Protein AF-A0A0S8JUA2-F1 (afdb_monomer_lite)

Structure (mmCIF, N/CA/C/O backbone):
data_AF-A0A0S8JUA2-F1
#
_entry.id   AF-A0A0S8JUA2-F1
#
loop_
_atom_site.group_PDB
_atom_site.id
_atom_site.type_symbol
_atom_site.label_atom_id
_atom_site.label_alt_id
_atom_site.label_comp_id
_atom_site.label_asym_id
_atom_site.label_entity_id
_atom_site.label_seq_id
_atom_site.pdbx_PDB_ins_code
_atom_site.Cartn_x
_atom_site.Cartn_y
_atom_site.Cartn_z
_atom_site.occupancy
_atom_site.B_iso_or_equiv
_atom_site.auth_seq_id
_atom_site.auth_comp_id
_atom_site.auth_asym_id
_atom_site.auth_atom_id
_atom_site.pdbx_PDB_model_num
ATOM 1 N N . ASP A 1 1 ? -10.280 1.732 -10.264 1.00 68.75 1 ASP A N 1
ATOM 2 C CA . ASP A 1 1 ? -11.406 1.033 -9.613 1.00 68.75 1 ASP A CA 1
ATOM 3 C C . ASP A 1 1 ? -10.830 0.115 -8.533 1.00 68.75 1 ASP A C 1
ATOM 5 O O . ASP A 1 1 ? -9.612 0.011 -8.434 1.00 68.75 1 ASP A O 1
ATOM 9 N N . PHE A 1 2 ? -11.665 -0.515 -7.709 1.00 81.56 2 PHE A N 1
ATOM 10 C CA . PHE A 1 2 ? -11.227 -1.505 -6.716 1.00 81.56 2 PHE A CA 1
ATOM 11 C C . PHE A 1 2 ? -11.314 -2.941 -7.265 1.00 81.56 2 PHE A C 1
ATOM 13 O O . PHE A 1 2 ? -11.479 -3.885 -6.499 1.00 81.56 2 PHE A O 1
ATOM 20 N N . SER A 1 3 ? -11.223 -3.133 -8.590 1.00 85.31 3 SER A N 1
ATOM 21 C CA . SER A 1 3 ? -11.427 -4.447 -9.229 1.00 85.31 3 SER A CA 1
ATOM 22 C C . SER A 1 3 ? -10.456 -5.517 -8.726 1.00 85.31 3 SER A C 1
ATOM 24 O O . SER A 1 3 ? -10.843 -6.672 -8.572 1.00 85.31 3 SER A O 1
ATOM 26 N N . MET A 1 4 ? -9.222 -5.133 -8.385 1.00 86.75 4 MET A N 1
ATOM 27 C CA . MET A 1 4 ? -8.213 -6.040 -7.824 1.00 86.75 4 MET A CA 1
ATOM 28 C C . MET A 1 4 ? -8.586 -6.602 -6.442 1.00 86.75 4 MET A C 1
ATOM 30 O O . MET A 1 4 ? -8.009 -7.613 -6.038 1.00 86.75 4 MET A O 1
ATOM 34 N N . ASN A 1 5 ? -9.542 -5.977 -5.745 1.00 88.12 5 ASN A N 1
ATOM 35 C CA . ASN A 1 5 ? -10.047 -6.434 -4.451 1.00 88.12 5 ASN A CA 1
ATOM 36 C C . ASN A 1 5 ? -11.183 -7.456 -4.587 1.00 88.12 5 ASN A C 1
ATOM 38 O O . ASN A 1 5 ? -11.549 -8.067 -3.592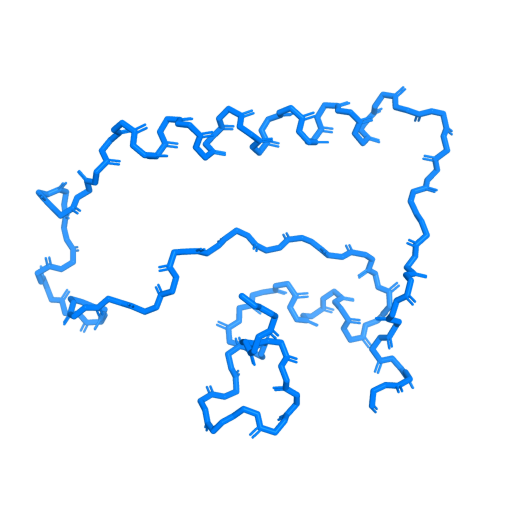 1.00 88.12 5 ASN A O 1
ATOM 42 N N . SER A 1 6 ? -11.757 -7.634 -5.783 1.00 88.62 6 SER A N 1
ATOM 43 C CA . SER A 1 6 ? -12.892 -8.540 -5.977 1.00 88.62 6 SER A CA 1
ATOM 44 C C . SER A 1 6 ? -12.509 -9.987 -5.610 1.00 88.62 6 SER A C 1
ATOM 46 O O . SER A 1 6 ? -11.501 -10.486 -6.130 1.00 88.62 6 SER A O 1
ATOM 48 N N . PRO A 1 7 ? -13.309 -10.678 -4.771 1.00 84.94 7 PRO A N 1
ATOM 49 C CA . PRO A 1 7 ? -13.107 -12.097 -4.459 1.00 84.94 7 PRO A CA 1
ATOM 50 C C . PRO A 1 7 ? -13.094 -12.981 -5.713 1.00 84.94 7 PRO A C 1
ATOM 52 O O . PRO A 1 7 ? -12.286 -13.904 -5.824 1.00 84.94 7 PRO A O 1
ATOM 55 N N . ASP A 1 8 ? -13.918 -12.618 -6.700 1.00 88.75 8 ASP A N 1
ATOM 56 C CA . ASP A 1 8 ? -14.081 -13.328 -7.973 1.00 88.75 8 ASP A CA 1
ATOM 57 C C . ASP A 1 8 ? -13.094 -12.872 -9.056 1.00 88.75 8 ASP A C 1
ATOM 59 O O . ASP A 1 8 ? -13.178 -13.291 -10.215 1.00 88.75 8 ASP A O 1
ATOM 63 N N . HIS A 1 9 ? -12.132 -12.008 -8.714 1.00 90.50 9 HIS A N 1
ATOM 64 C CA . HIS A 1 9 ? -11.133 -11.572 -9.675 1.00 90.50 9 HIS A CA 1
ATOM 65 C C . HIS A 1 9 ? -10.329 -12.789 -10.180 1.00 90.50 9 HIS A C 1
ATOM 67 O O . HIS A 1 9 ? -9.727 -13.497 -9.367 1.00 90.50 9 HIS A O 1
ATOM 73 N N . PRO A 1 10 ? -10.198 -13.022 -11.503 1.00 91.25 10 PRO A N 1
ATOM 74 C CA . PRO A 1 10 ? -9.628 -14.265 -12.044 1.00 91.25 10 PRO A CA 1
ATOM 75 C C . PRO A 1 10 ? -8.182 -14.513 -11.594 1.00 91.25 10 PRO A C 1
ATOM 77 O O . PRO A 1 10 ? -7.758 -15.649 -11.397 1.00 91.25 10 PRO A O 1
ATOM 80 N N . TYR A 1 11 ? -7.420 -13.438 -11.378 1.00 90.25 11 TYR A N 1
ATOM 81 C CA . TYR A 1 11 ? -6.041 -13.505 -10.880 1.00 90.25 11 TYR A CA 1
ATOM 82 C C . TYR A 1 11 ? -5.911 -13.457 -9.350 1.00 90.25 11 TYR A C 1
ATOM 84 O O . TYR A 1 11 ? -4.784 -13.493 -8.850 1.00 90.25 11 TYR A O 1
ATOM 92 N N . ARG A 1 12 ? -7.032 -13.354 -8.620 1.00 91.31 12 ARG A N 1
ATOM 93 C CA . ARG A 1 12 ? -7.117 -13.326 -7.150 1.00 91.31 12 ARG A CA 1
ATOM 94 C C . ARG A 1 12 ? -6.099 -12.385 -6.494 1.00 91.31 12 ARG A C 1
ATOM 96 O O . ARG A 1 12 ? -5.427 -12.769 -5.543 1.00 91.31 12 ARG A O 1
ATOM 103 N N . TYR A 1 13 ? -5.940 -11.168 -7.026 1.00 91.12 13 TYR A N 1
ATOM 104 C CA . TYR A 1 13 ? -4.852 -10.259 -6.635 1.00 91.12 13 TYR A CA 1
ATOM 105 C C . TYR A 1 13 ? -4.856 -9.897 -5.151 1.00 91.12 13 TYR A C 1
ATOM 107 O O . TYR A 1 13 ? -3.783 -9.848 -4.552 1.00 91.12 13 TYR A O 1
ATOM 115 N N . TYR A 1 14 ? -6.038 -9.721 -4.561 1.00 91.38 14 TYR A N 1
ATOM 116 C CA . TYR A 1 14 ? -6.195 -9.440 -3.135 1.00 91.38 14 TYR A CA 1
ATOM 117 C C . TYR A 1 14 ? -5.458 -10.447 -2.232 1.00 91.38 14 TYR A C 1
ATOM 119 O O . TYR A 1 14 ? -4.854 -10.086 -1.230 1.00 91.38 14 TYR A O 1
ATOM 127 N N . TYR A 1 15 ? -5.410 -11.717 -2.638 1.00 92.88 15 TYR A N 1
ATOM 128 C CA . TYR A 1 15 ? -4.837 -12.813 -1.854 1.00 92.88 15 TYR A CA 1
ATOM 129 C C . TYR A 1 15 ? -3.323 -13.003 -2.057 1.00 92.88 15 TYR A C 1
ATOM 131 O O . TYR A 1 15 ? -2.743 -13.937 -1.505 1.00 92.88 15 TYR A O 1
ATOM 139 N N . ARG A 1 16 ? -2.666 -12.183 -2.892 1.00 91.94 16 ARG A N 1
ATOM 140 C CA . ARG A 1 16 ? -1.294 -12.434 -3.389 1.00 91.94 16 ARG A CA 1
ATOM 141 C C . ARG A 1 16 ? -0.212 -11.576 -2.730 1.00 91.94 16 ARG A C 1
ATOM 143 O O . ARG A 1 16 ? 0.851 -11.385 -3.313 1.00 91.94 16 ARG A O 1
ATOM 150 N N . SER A 1 17 ? -0.470 -11.043 -1.539 1.00 93.69 17 SER A N 1
ATOM 151 C CA . SER A 1 17 ? 0.499 -10.250 -0.774 1.00 93.69 17 SER A CA 1
ATOM 152 C C . SER A 1 17 ? 0.227 -10.363 0.731 1.00 93.69 17 SER A C 1
ATOM 154 O O . SER A 1 17 ? -0.837 -10.820 1.148 1.00 93.69 17 SER A O 1
ATOM 156 N N . ASP A 1 18 ? 1.188 -9.949 1.555 1.00 95.56 18 ASP A N 1
ATOM 157 C CA . ASP A 1 18 ? 1.192 -10.180 3.004 1.00 95.56 18 ASP A CA 1
ATOM 158 C C . ASP A 1 18 ? 0.023 -9.521 3.742 1.00 95.56 18 ASP A C 1
ATOM 160 O O . ASP A 1 18 ? -0.440 -10.048 4.757 1.00 95.56 18 ASP A O 1
ATOM 164 N N . HIS A 1 19 ? -0.500 -8.407 3.215 1.00 94.94 19 HIS A N 1
ATOM 165 C CA . HIS A 1 19 ? -1.643 -7.698 3.798 1.00 94.94 19 HIS A CA 1
ATOM 166 C C . HIS A 1 19 ? -2.871 -8.604 3.976 1.00 94.94 19 HIS A C 1
ATOM 168 O O . HIS A 1 19 ? -3.617 -8.431 4.939 1.00 94.94 19 HIS A O 1
ATOM 174 N N . TYR A 1 20 ? -3.048 -9.618 3.121 1.00 95.19 20 TYR A N 1
ATOM 175 C CA . TYR A 1 20 ? -4.152 -10.572 3.226 1.00 95.19 20 TYR A CA 1
ATOM 176 C C . TYR A 1 20 ? -4.212 -11.261 4.598 1.00 95.19 20 TYR A C 1
ATOM 178 O O . TYR A 1 20 ? -5.291 -11.458 5.156 1.00 95.19 20 TYR A O 1
ATOM 186 N N . ASN A 1 21 ? -3.060 -11.593 5.190 1.00 96.38 21 ASN A N 1
ATOM 187 C CA . ASN A 1 21 ? -3.029 -12.270 6.488 1.00 96.38 21 ASN A CA 1
ATOM 188 C C . ASN A 1 21 ? -3.510 -11.383 7.647 1.00 96.38 21 ASN A C 1
ATOM 190 O O . ASN A 1 21 ? -3.923 -11.917 8.676 1.00 96.38 21 ASN A O 1
ATOM 194 N N . PHE A 1 22 ? -3.493 -10.063 7.471 1.00 96.50 22 PHE A N 1
ATOM 195 C CA . PHE A 1 22 ? -4.100 -9.103 8.391 1.00 96.50 22 PHE A CA 1
ATOM 196 C C . PHE A 1 22 ? -5.584 -8.922 8.072 1.00 96.50 22 PHE A C 1
ATOM 198 O O . PHE A 1 22 ? -6.418 -9.046 8.967 1.00 96.50 22 PHE A O 1
ATOM 205 N N . ALA A 1 23 ? -5.908 -8.727 6.791 1.00 94.94 23 ALA A N 1
ATOM 206 C CA . ALA A 1 23 ? -7.276 -8.531 6.324 1.00 94.94 23 ALA A CA 1
ATOM 207 C C . ALA A 1 23 ? -8.210 -9.671 6.746 1.00 94.94 23 ALA A C 1
ATOM 209 O O . ALA A 1 23 ? -9.276 -9.402 7.281 1.00 94.94 23 ALA A O 1
ATOM 210 N N . LYS A 1 24 ? -7.782 -10.937 6.614 1.00 94.88 24 LYS A N 1
ATOM 211 C CA . LYS A 1 24 ? -8.588 -12.114 6.998 1.00 94.88 24 LYS A CA 1
ATOM 212 C C . LYS A 1 24 ? -8.948 -12.196 8.489 1.00 94.88 24 LYS A C 1
ATOM 214 O O . LYS A 1 24 ? -9.724 -13.061 8.874 1.00 94.88 24 LYS A O 1
ATOM 219 N N . ASN A 1 25 ? -8.324 -11.364 9.321 1.00 96.31 25 ASN A N 1
ATOM 220 C CA . ASN A 1 25 ? -8.590 -11.235 10.753 1.00 96.31 25 ASN A CA 1
ATOM 221 C C . ASN A 1 25 ? -9.247 -9.881 11.083 1.00 96.31 25 ASN A C 1
ATOM 223 O O . ASN A 1 25 ? -9.128 -9.408 12.211 1.00 96.31 25 ASN A O 1
ATOM 227 N N . ASP A 1 26 ? -9.857 -9.223 10.093 1.00 95.88 26 ASP A N 1
ATOM 228 C CA . ASP A 1 26 ? -10.507 -7.913 10.208 1.00 95.88 26 ASP A CA 1
ATOM 229 C C . ASP A 1 26 ? -9.601 -6.824 10.800 1.00 95.88 26 ASP A C 1
ATOM 231 O O . ASP A 1 26 ? -10.035 -5.906 11.498 1.00 95.88 26 ASP A O 1
ATOM 235 N N . VAL A 1 27 ? -8.304 -6.906 10.500 1.00 95.31 27 VAL A N 1
ATOM 236 C CA . VAL A 1 27 ? -7.365 -5.816 10.764 1.00 95.31 27 VAL A CA 1
ATOM 237 C C . VAL A 1 27 ? -7.419 -4.845 9.578 1.00 95.31 27 VAL A C 1
ATOM 239 O O . VAL A 1 27 ? -7.299 -5.300 8.438 1.00 95.31 27 VAL A O 1
ATOM 242 N N . PRO A 1 28 ? -7.557 -3.519 9.796 1.00 94.56 28 PRO A N 1
ATOM 243 C CA . PRO A 1 28 ? -7.541 -2.548 8.706 1.00 94.56 28 PRO A CA 1
ATOM 244 C C . PRO A 1 28 ? -6.245 -2.635 7.893 1.00 94.56 28 PRO A C 1
ATOM 246 O O . PRO A 1 28 ? -5.149 -2.636 8.459 1.00 94.56 28 PRO A O 1
ATOM 249 N N . VAL A 1 29 ? -6.363 -2.648 6.565 1.00 93.75 29 VAL A N 1
ATOM 250 C CA . VAL A 1 29 ? -5.218 -2.730 5.651 1.00 93.75 29 VAL A CA 1
ATOM 251 C C . VAL A 1 29 ? -5.252 -1.631 4.598 1.00 93.75 29 VAL A C 1
ATOM 253 O O . VAL A 1 29 ? -6.306 -1.242 4.102 1.00 93.75 29 VAL A O 1
ATOM 256 N N . LEU A 1 30 ? -4.065 -1.175 4.210 1.00 92.50 30 LEU A N 1
ATOM 257 C CA . LEU A 1 30 ? -3.843 -0.380 3.010 1.00 92.50 30 LEU A CA 1
ATOM 258 C C . LEU A 1 30 ? -2.657 -0.983 2.263 1.00 92.50 30 LEU A C 1
ATOM 260 O O . LEU A 1 30 ? -1.568 -1.108 2.821 1.00 92.50 30 LEU A O 1
ATOM 264 N N . PHE A 1 31 ? -2.870 -1.353 1.003 1.00 91.88 31 PHE A N 1
ATOM 265 C CA . PHE A 1 31 ? -1.846 -1.955 0.159 1.00 91.88 31 PHE A CA 1
ATOM 266 C C . PHE A 1 31 ? -1.526 -1.042 -1.027 1.00 91.88 31 PHE A C 1
ATOM 268 O O . PHE A 1 31 ? -2.381 -0.778 -1.872 1.00 91.88 31 PHE A O 1
ATOM 275 N N . TYR A 1 32 ? -0.283 -0.563 -1.099 1.00 92.19 32 TYR A N 1
ATOM 276 C CA . TYR A 1 32 ? 0.202 0.222 -2.231 1.00 92.19 32 TYR A CA 1
ATOM 277 C C . TYR A 1 32 ? 0.708 -0.709 -3.332 1.00 92.19 32 TYR A C 1
ATOM 279 O O . TYR A 1 32 ? 1.661 -1.460 -3.134 1.00 92.19 32 TYR A O 1
ATOM 287 N N . SER A 1 33 ? 0.099 -0.632 -4.514 1.00 90.06 33 SER A N 1
ATOM 288 C CA . SER A 1 33 ? 0.520 -1.401 -5.683 1.00 90.06 33 SER A CA 1
ATOM 289 C C . SER A 1 33 ? 0.402 -0.573 -6.955 1.00 90.06 33 SER A C 1
ATOM 291 O O . SER A 1 33 ? -0.510 0.238 -7.111 1.00 90.06 33 SER A O 1
ATOM 293 N N . THR A 1 34 ? 1.320 -0.799 -7.892 1.00 89.44 34 THR A N 1
ATOM 294 C CA . THR A 1 34 ? 1.215 -0.300 -9.269 1.00 89.44 34 THR A CA 1
ATOM 295 C C .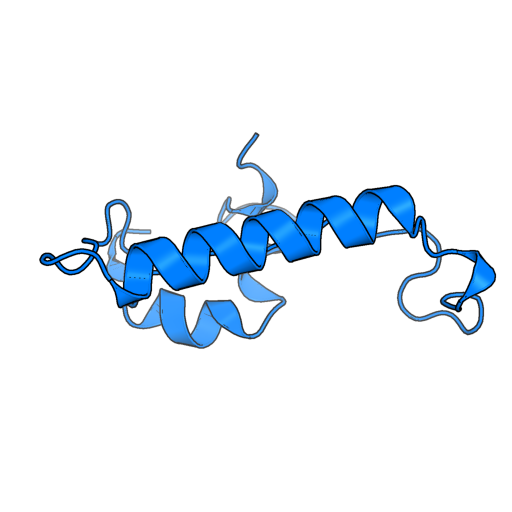 THR A 1 34 ? 0.653 -1.347 -10.232 1.00 89.44 34 THR A C 1
ATOM 297 O O . THR A 1 34 ? 0.663 -1.110 -11.437 1.00 89.44 34 THR A O 1
ATOM 300 N N . GLY A 1 35 ? 0.169 -2.481 -9.713 1.00 87.44 35 GLY A N 1
ATOM 301 C CA . 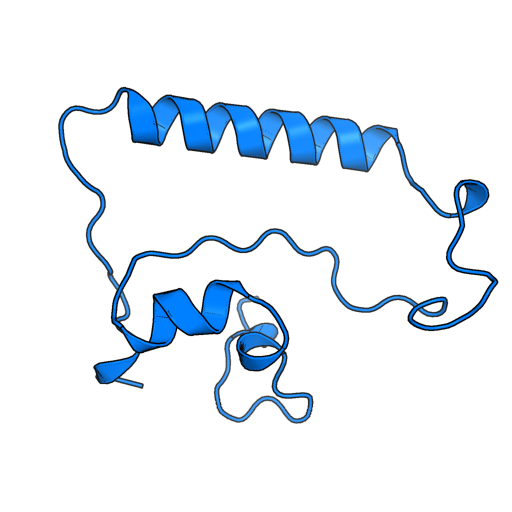GLY A 1 35 ? -0.273 -3.631 -10.497 1.00 87.44 35 GLY A CA 1
ATOM 302 C C . GLY A 1 35 ? 0.880 -4.532 -10.951 1.00 87.44 35 GLY A C 1
ATOM 303 O O . GLY A 1 35 ? 2.038 -4.331 -10.584 1.00 87.44 35 GLY A O 1
ATOM 304 N N . ILE A 1 36 ? 0.543 -5.543 -11.754 1.00 89.19 36 ILE A N 1
ATOM 305 C CA . ILE A 1 36 ? 1.521 -6.420 -12.410 1.00 89.19 36 ILE A CA 1
ATOM 306 C C . ILE A 1 36 ? 2.202 -5.660 -13.556 1.00 89.19 36 ILE A C 1
ATOM 308 O O . ILE A 1 36 ? 1.574 -4.847 -14.233 1.00 89.19 36 ILE A O 1
ATOM 312 N N . HIS A 1 37 ? 3.474 -5.961 -13.804 1.00 91.44 37 HIS A N 1
ATOM 313 C CA . HIS A 1 37 ? 4.249 -5.429 -14.925 1.00 91.44 37 HIS A CA 1
ATOM 314 C C . HIS A 1 37 ? 4.855 -6.561 -15.763 1.00 91.44 37 HIS A C 1
ATOM 316 O O . HIS A 1 37 ? 4.971 -7.702 -15.318 1.00 91.44 37 HIS A O 1
ATOM 322 N N . VAL A 1 38 ? 5.242 -6.241 -17.001 1.00 95.06 38 VAL A N 1
ATOM 323 C CA . VAL A 1 38 ? 5.726 -7.215 -17.999 1.00 95.06 38 VAL A CA 1
ATOM 324 C C . VAL A 1 38 ? 7.025 -7.918 -17.599 1.00 95.06 38 VAL A C 1
ATOM 326 O O . VAL A 1 38 ? 7.312 -9.003 -18.111 1.00 95.06 38 VAL A O 1
ATOM 329 N N . ASP A 1 39 ? 7.782 -7.314 -16.685 1.00 95.69 39 ASP A N 1
ATOM 330 C CA . ASP A 1 39 ? 9.049 -7.827 -16.166 1.00 95.69 39 ASP A CA 1
ATOM 331 C C . ASP A 1 39 ? 8.894 -8.668 -14.889 1.00 95.69 39 ASP A C 1
ATOM 333 O O . ASP A 1 39 ? 9.863 -9.268 -14.443 1.00 95.69 39 ASP A O 1
ATOM 337 N N . TYR A 1 40 ? 7.691 -8.772 -14.313 1.00 93.50 40 TYR A N 1
ATOM 338 C CA . TYR A 1 40 ? 7.473 -9.507 -13.064 1.00 93.50 40 TYR A CA 1
ATOM 339 C C . TYR A 1 40 ? 7.967 -10.962 -13.159 1.00 93.50 40 TYR A C 1
ATOM 341 O O . TYR A 1 40 ? 7.653 -11.667 -14.123 1.00 93.50 40 TYR A O 1
ATOM 349 N N . HIS A 1 41 ? 8.729 -11.410 -12.153 1.00 94.50 41 HIS A N 1
ATOM 350 C CA . HIS A 1 41 ? 9.407 -12.720 -12.113 1.00 94.50 41 HIS A CA 1
ATOM 351 C C . HIS A 1 41 ? 10.410 -12.967 -13.259 1.00 94.50 41 HIS A C 1
ATOM 353 O O . HIS A 1 41 ? 10.689 -14.118 -13.604 1.00 94.50 41 HIS A O 1
ATOM 359 N N . LYS A 1 42 ? 10.975 -11.912 -13.856 1.00 97.38 42 LYS A N 1
ATOM 360 C CA . LYS A 1 42 ? 12.018 -12.026 -14.884 1.00 97.38 42 LYS A CA 1
ATOM 361 C C . LYS A 1 42 ? 13.305 -11.330 -14.436 1.00 97.38 42 LYS A C 1
ATOM 363 O O . LYS A 1 42 ? 13.238 -10.355 -13.697 1.00 97.38 42 LYS A O 1
ATOM 368 N N . PRO A 1 43 ? 14.480 -11.743 -14.949 1.00 97.38 43 PRO A N 1
ATOM 369 C CA . PRO A 1 43 ? 15.747 -11.046 -14.689 1.00 97.38 43 PRO A CA 1
ATOM 370 C C . PRO A 1 43 ? 15.776 -9.578 -15.153 1.00 97.38 43 PRO A C 1
ATOM 372 O O . PRO A 1 43 ? 16.667 -8.824 -14.773 1.00 97.38 43 PRO A O 1
ATOM 375 N N . THR A 1 44 ? 14.831 -9.174 -16.007 1.00 97.06 44 THR A N 1
ATOM 376 C CA . THR A 1 44 ? 14.679 -7.797 -16.492 1.00 97.06 44 THR A CA 1
ATOM 377 C C . THR A 1 44 ? 13.949 -6.878 -15.510 1.00 97.06 44 THR A C 1
ATOM 379 O O . THR A 1 44 ? 13.877 -5.676 -15.771 1.00 97.06 44 THR A O 1
ATOM 382 N N . ASP A 1 45 ? 13.443 -7.407 -14.391 1.00 96.69 45 ASP A N 1
ATOM 383 C CA . ASP A 1 45 ? 12.919 -6.627 -13.268 1.00 96.69 45 ASP A CA 1
ATOM 384 C C . ASP A 1 45 ? 14.077 -6.004 -12.482 1.00 96.69 45 ASP A C 1
ATOM 386 O O . ASP A 1 45 ? 14.622 -6.587 -11.544 1.00 96.69 45 ASP A O 1
ATOM 390 N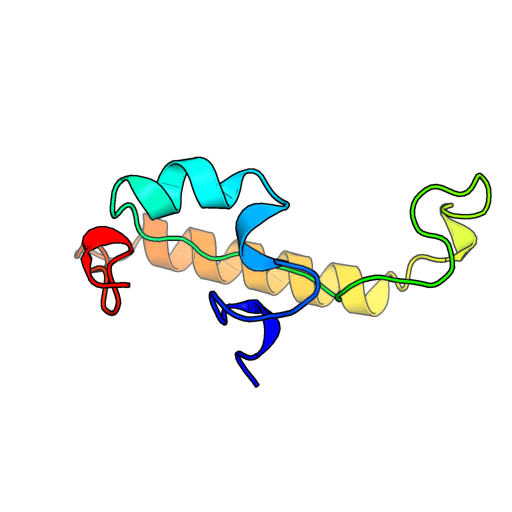 N . ASN A 1 46 ? 14.547 -4.854 -12.960 1.00 96.06 46 ASN A N 1
ATOM 391 C CA . ASN A 1 46 ? 15.775 -4.234 -12.486 1.00 96.06 46 ASN A CA 1
ATOM 392 C C . ASN A 1 46 ? 15.640 -2.711 -12.339 1.00 96.06 46 ASN A C 1
ATOM 394 O O . ASN A 1 46 ? 14.622 -2.107 -12.681 1.00 96.06 46 ASN A O 1
ATOM 398 N N . LEU A 1 47 ? 16.706 -2.088 -11.829 1.00 96.75 47 LEU A N 1
ATOM 399 C CA . LEU A 1 47 ? 16.777 -0.661 -11.506 1.00 96.75 47 LEU A CA 1
ATOM 400 C C . LEU A 1 47 ? 16.348 0.253 -12.663 1.00 96.75 47 LEU A C 1
ATOM 402 O O . LEU A 1 47 ? 15.694 1.269 -12.433 1.00 96.75 47 LEU A O 1
ATOM 406 N N . GLU A 1 48 ? 16.682 -0.109 -13.902 1.00 97.12 48 GLU A N 1
ATOM 407 C CA . GLU A 1 48 ? 16.393 0.705 -15.088 1.00 97.12 48 GLU A CA 1
ATOM 408 C C . GLU A 1 48 ? 14.890 0.797 -15.383 1.00 97.12 48 GLU A C 1
ATOM 410 O O . GLU A 1 48 ? 14.445 1.695 -16.099 1.00 97.12 48 GLU A O 1
ATOM 415 N N . ARG A 1 49 ? 14.084 -0.112 -14.820 1.00 95.62 49 ARG A N 1
ATOM 416 C CA . ARG A 1 49 ? 12.620 -0.113 -14.953 1.00 95.62 49 ARG A CA 1
ATOM 417 C C . ARG A 1 49 ? 11.922 0.790 -13.936 1.00 95.62 49 ARG A C 1
ATOM 419 O O . ARG A 1 49 ? 10.720 1.031 -14.065 1.00 95.62 49 ARG A O 1
ATOM 426 N N . ILE A 1 50 ? 12.641 1.313 -12.942 1.00 95.62 50 ILE A N 1
ATOM 427 C CA . ILE A 1 50 ? 12.045 2.118 -11.873 1.00 95.62 50 ILE A CA 1
ATOM 428 C C . ILE A 1 50 ? 11.769 3.545 -12.355 1.00 95.62 50 ILE A C 1
ATOM 430 O O . ILE A 1 50 ? 12.664 4.299 -12.731 1.00 95.62 50 ILE A O 1
ATOM 434 N N . ASN A 1 51 ? 10.510 3.973 -12.243 1.00 96.50 51 ASN A N 1
ATOM 435 C CA . ASN A 1 51 ? 10.155 5.387 -12.331 1.00 96.50 51 ASN A CA 1
ATOM 436 C C . ASN A 1 51 ? 10.358 6.059 -10.964 1.00 96.50 51 ASN A C 1
ATOM 438 O O . ASN A 1 51 ? 9.446 6.082 -10.132 1.00 96.50 51 ASN A O 1
ATOM 442 N N . PHE A 1 52 ? 11.545 6.627 -10.745 1.00 97.50 52 PHE A N 1
ATOM 443 C CA . PHE A 1 52 ? 11.915 7.241 -9.464 1.00 97.50 52 PHE A CA 1
ATOM 444 C C . PHE A 1 52 ? 11.013 8.403 -9.052 1.00 97.50 52 PHE A C 1
ATOM 446 O O . PHE A 1 52 ? 10.640 8.495 -7.888 1.00 97.50 52 PHE A O 1
ATOM 453 N N . LYS A 1 53 ? 10.570 9.234 -10.001 1.00 98.19 53 LYS A N 1
ATOM 454 C CA . LYS A 1 53 ? 9.655 10.348 -9.707 1.00 98.19 53 LYS A CA 1
ATOM 455 C C . LYS A 1 53 ? 8.302 9.856 -9.183 1.00 98.19 53 LYS A C 1
ATOM 457 O O . LYS A 1 53 ? 7.695 10.473 -8.312 1.00 98.19 53 LYS A O 1
ATOM 462 N N . LYS A 1 54 ? 7.801 8.735 -9.713 1.00 97.06 54 LYS A N 1
ATOM 463 C CA . LYS A 1 54 ? 6.577 8.098 -9.203 1.00 97.06 54 LYS A CA 1
ATOM 464 C C . LYS A 1 54 ? 6.820 7.455 -7.834 1.00 97.06 54 LYS A C 1
ATOM 466 O O . LYS A 1 54 ? 5.961 7.575 -6.964 1.00 97.06 54 LYS A O 1
ATOM 471 N N . LEU A 1 55 ? 7.963 6.790 -7.652 1.00 97.06 55 LEU A N 1
ATOM 472 C CA . LEU A 1 55 ? 8.343 6.153 -6.388 1.00 97.06 55 LEU A CA 1
ATOM 473 C C . LEU A 1 55 ? 8.448 7.167 -5.242 1.00 97.06 55 LEU A C 1
ATOM 475 O O . LEU A 1 55 ? 7.909 6.914 -4.168 1.00 97.06 55 LEU A O 1
ATOM 479 N N . GLU A 1 56 ? 9.077 8.317 -5.483 1.00 98.38 56 GLU A N 1
ATOM 480 C CA . GLU A 1 56 ? 9.173 9.426 -4.527 1.00 98.38 56 GLU A CA 1
ATOM 481 C C . GLU A 1 56 ? 7.780 9.848 -4.050 1.00 98.38 56 GLU A C 1
ATOM 483 O O . GLU A 1 56 ? 7.480 9.779 -2.862 1.00 98.38 56 GLU A O 1
ATOM 488 N N . LYS A 1 57 ? 6.870 10.131 -4.988 1.00 98.19 57 LYS A N 1
ATOM 489 C CA . LYS A 1 57 ? 5.495 10.534 -4.665 1.00 98.19 57 LYS A CA 1
ATOM 490 C C . LYS A 1 57 ? 4.715 9.471 -3.879 1.00 98.19 57 LYS A C 1
ATOM 492 O O . LYS A 1 57 ? 3.921 9.809 -3.003 1.00 98.19 57 LYS A O 1
ATOM 497 N N . ILE A 1 58 ? 4.902 8.186 -4.196 1.00 97.31 58 ILE A N 1
ATOM 498 C CA . ILE A 1 58 ? 4.272 7.086 -3.443 1.00 97.31 58 ILE A CA 1
ATOM 499 C C . ILE A 1 58 ? 4.862 7.003 -2.031 1.00 97.31 58 ILE A C 1
ATOM 501 O O . ILE A 1 58 ? 4.117 6.810 -1.074 1.00 97.31 58 ILE A O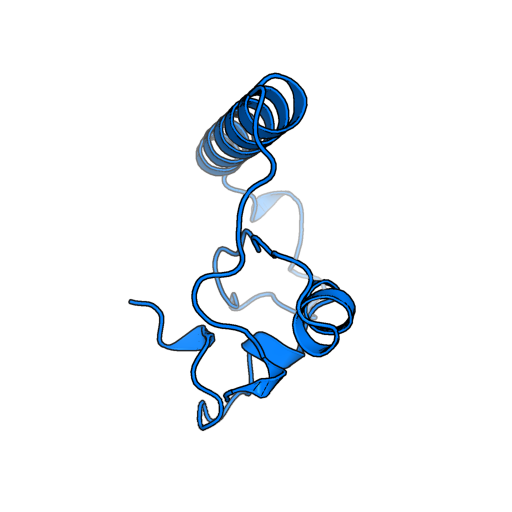 1
ATOM 505 N N . THR A 1 59 ? 6.175 7.186 -1.897 1.00 97.88 59 THR A N 1
ATOM 506 C CA . THR A 1 59 ? 6.877 7.171 -0.607 1.00 97.88 59 THR A CA 1
ATOM 507 C C . THR A 1 59 ? 6.412 8.314 0.292 1.00 97.88 59 THR A C 1
ATOM 509 O O . THR A 1 59 ? 6.080 8.082 1.454 1.00 97.88 59 THR A O 1
ATOM 512 N N . GLU A 1 60 ? 6.307 9.529 -0.249 1.00 98.56 60 GLU A N 1
ATOM 513 C CA . GLU A 1 60 ? 5.757 10.687 0.463 1.00 98.56 60 GLU A CA 1
ATOM 514 C C . GLU A 1 60 ? 4.324 10.426 0.942 1.00 98.56 60 GLU A C 1
ATOM 516 O O . GLU A 1 60 ? 3.999 10.671 2.103 1.00 98.56 60 GLU A O 1
ATOM 521 N N . LEU A 1 61 ? 3.469 9.873 0.074 1.00 98.25 61 LEU A N 1
ATOM 522 C CA . LEU A 1 61 ? 2.100 9.515 0.443 1.00 98.25 61 LEU A CA 1
ATOM 523 C C . LEU A 1 61 ? 2.071 8.472 1.568 1.00 98.25 61 LEU A C 1
ATOM 525 O O . LEU A 1 61 ? 1.336 8.648 2.540 1.00 98.25 61 LEU A O 1
ATOM 529 N N . ALA A 1 62 ? 2.873 7.410 1.458 1.00 98.12 62 ALA A N 1
ATOM 530 C CA . ALA A 1 62 ? 2.952 6.366 2.474 1.00 98.12 62 ALA A CA 1
ATOM 531 C C . ALA A 1 62 ? 3.387 6.935 3.832 1.00 98.12 62 ALA A C 1
ATOM 533 O O . ALA A 1 62 ? 2.782 6.605 4.856 1.00 98.12 62 ALA A O 1
ATOM 534 N N . PHE A 1 63 ? 4.368 7.844 3.832 1.00 98.38 63 PHE A N 1
ATOM 535 C CA . PHE A 1 63 ? 4.794 8.564 5.029 1.00 98.38 63 PHE A CA 1
ATOM 536 C C . PHE A 1 63 ? 3.662 9.409 5.622 1.00 98.38 63 PHE A C 1
ATOM 538 O O . PHE A 1 63 ? 3.363 9.276 6.807 1.00 98.38 63 PHE A O 1
ATOM 545 N N . LEU A 1 64 ? 2.999 10.242 4.815 1.00 98.50 64 LEU A N 1
ATOM 546 C CA . LEU A 1 64 ? 1.926 11.123 5.289 1.00 98.50 64 LEU A CA 1
ATOM 547 C C . LEU A 1 64 ? 0.743 10.335 5.867 1.00 98.50 64 LEU A C 1
ATOM 549 O O . LEU A 1 64 ? 0.197 10.718 6.903 1.00 98.50 64 LEU A O 1
ATOM 553 N N . VAL A 1 65 ? 0.366 9.220 5.234 1.00 97.81 65 VAL A N 1
ATOM 554 C CA . VAL A 1 65 ? -0.682 8.324 5.745 1.00 97.81 65 VAL A CA 1
ATOM 555 C C . VAL A 1 65 ? -0.256 7.698 7.071 1.00 97.81 65 VAL A C 1
ATOM 557 O O . VAL A 1 65 ? -1.015 7.763 8.037 1.00 97.81 65 VAL A O 1
ATOM 560 N N . GLY A 1 66 ? 0.958 7.145 7.149 1.00 97.06 66 GLY A N 1
ATOM 561 C CA . GLY A 1 66 ? 1.487 6.565 8.385 1.00 97.06 66 GLY A CA 1
ATOM 562 C C . GLY A 1 66 ? 1.560 7.582 9.525 1.00 97.06 66 GLY A C 1
ATOM 563 O O . GLY A 1 66 ? 1.094 7.304 10.628 1.00 97.06 66 GLY A O 1
ATOM 564 N N . TYR A 1 67 ? 2.060 8.788 9.246 1.00 98.38 67 TYR A N 1
ATOM 565 C CA . TYR A 1 67 ? 2.142 9.882 10.213 1.00 98.38 67 TYR A CA 1
ATOM 566 C C . TYR A 1 67 ? 0.759 10.290 10.723 1.00 98.38 67 TYR A C 1
ATOM 568 O O . TYR A 1 67 ? 0.552 10.393 11.933 1.00 98.38 67 TYR A O 1
ATOM 576 N N . LYS A 1 68 ? -0.214 10.465 9.821 1.00 97.69 68 LYS A N 1
ATOM 577 C CA . LYS A 1 68 ? -1.590 10.795 10.204 1.00 97.69 68 LYS A CA 1
ATOM 578 C C . LYS A 1 68 ? -2.196 9.710 11.096 1.00 97.69 68 LYS A C 1
ATOM 580 O O . LYS A 1 68 ? -2.754 10.035 12.137 1.00 97.69 68 LYS A O 1
ATOM 585 N N . LEU A 1 69 ? -2.052 8.436 10.727 1.00 96.44 69 LEU A N 1
ATOM 586 C CA . LEU A 1 69 ? -2.582 7.315 11.510 1.00 96.44 69 LEU A CA 1
ATOM 587 C C . LEU A 1 69 ? -1.911 7.176 12.882 1.00 96.44 69 LEU A C 1
ATOM 589 O O . LEU A 1 69 ? -2.578 6.814 13.847 1.00 96.44 69 LEU A O 1
ATOM 593 N N . ALA A 1 70 ? -0.616 7.475 12.977 1.00 96.81 70 ALA A N 1
ATOM 594 C CA . ALA A 1 70 ? 0.131 7.410 14.230 1.00 96.81 70 ALA A CA 1
ATOM 595 C C . ALA A 1 70 ? -0.174 8.576 15.187 1.00 96.81 70 ALA A C 1
ATOM 597 O O . ALA A 1 70 ? 0.057 8.446 16.386 1.00 96.81 70 ALA A O 1
ATOM 598 N N . THR A 1 71 ? -0.655 9.712 14.670 1.00 97.94 71 THR A N 1
ATOM 599 C CA . THR A 1 71 ? -0.849 10.950 15.450 1.00 97.94 71 THR A CA 1
ATOM 600 C C . THR A 1 71 ? -2.310 11.324 15.682 1.00 97.94 71 THR A C 1
ATOM 602 O O . THR A 1 71 ? -2.593 12.141 16.557 1.00 97.94 71 THR A O 1
ATOM 605 N N . GLN A 1 72 ? -3.251 10.749 14.932 1.00 97.38 72 GLN A N 1
ATOM 606 C CA . GLN A 1 72 ? -4.674 10.983 15.163 1.00 97.38 72 GLN A CA 1
ATOM 607 C C . GLN A 1 72 ? -5.144 10.337 16.485 1.00 97.38 72 GLN A C 1
ATOM 609 O O . GLN A 1 72 ? -4.652 9.272 16.861 1.00 97.38 72 GLN A O 1
ATOM 614 N N . PRO A 1 73 ? -6.117 10.945 17.189 1.00 97.25 73 PRO A N 1
ATOM 615 C CA . PRO A 1 73 ? -6.552 10.465 18.504 1.00 97.25 73 PRO A CA 1
ATOM 616 C C . PRO A 1 73 ? -7.349 9.157 18.439 1.00 97.25 73 PRO A C 1
ATOM 618 O O . PRO A 1 73 ? -7.339 8.370 19.382 1.00 97.25 73 PRO A O 1
ATOM 621 N N . GLU A 1 74 ? -8.050 8.921 17.331 1.00 96.94 74 GLU A N 1
ATOM 622 C CA . GLU A 1 74 ? -8.944 7.780 17.171 1.00 96.94 74 GLU A CA 1
ATOM 623 C C . GLU A 1 74 ? -8.334 6.716 16.261 1.00 96.94 74 GLU A C 1
ATOM 625 O O . GLU A 1 74 ? -7.744 7.010 15.218 1.00 96.94 74 GLU A O 1
ATOM 630 N N . ARG A 1 75 ? -8.521 5.444 16.621 1.00 92.94 75 ARG A N 1
ATOM 631 C CA . ARG A 1 75 ? -8.188 4.337 15.722 1.00 92.94 75 ARG A CA 1
ATOM 632 C C . ARG A 1 75 ? -9.146 4.326 14.536 1.00 92.94 75 ARG A C 1
ATOM 634 O O . ARG A 1 75 ? -10.345 4.549 14.691 1.00 92.94 75 ARG A O 1
ATOM 641 N N . ILE A 1 76 ? -8.613 4.005 13.361 1.00 94.19 76 ILE A N 1
ATOM 642 C CA . ILE A 1 76 ? -9.444 3.725 12.190 1.00 94.19 76 ILE A CA 1
ATOM 643 C C . ILE A 1 76 ? -10.323 2.500 12.439 1.00 94.19 76 ILE A C 1
ATOM 645 O 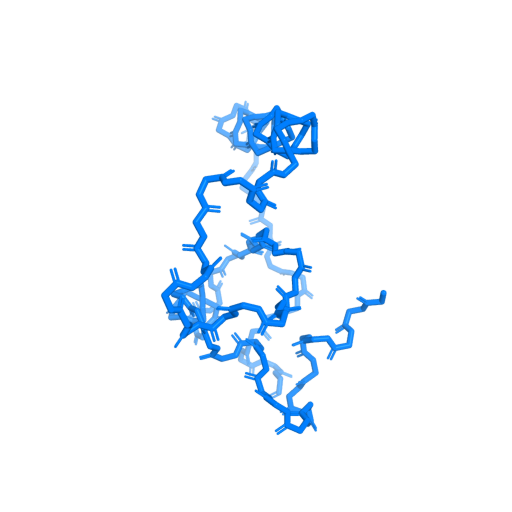O . ILE A 1 76 ? -9.920 1.554 13.120 1.00 94.19 76 ILE A O 1
ATOM 649 N N . LYS A 1 77 ? -11.525 2.541 11.873 1.00 93.38 77 LYS A N 1
ATOM 650 C CA . LYS A 1 77 ? -12.475 1.432 11.877 1.00 93.38 77 LYS A CA 1
ATOM 651 C C . LYS A 1 77 ? -12.415 0.742 10.523 1.00 93.38 77 LYS A C 1
ATOM 653 O O . LYS A 1 77 ? -12.243 1.413 9.509 1.00 93.38 77 LYS A O 1
ATOM 658 N N . VAL A 1 78 ? -12.543 -0.579 10.528 1.00 93.19 78 VAL A N 1
ATOM 659 C CA . VAL A 1 78 ? -12.736 -1.339 9.293 1.00 93.19 78 VAL A CA 1
ATOM 660 C C . VAL A 1 78 ? -14.151 -1.067 8.799 1.00 93.19 78 VAL A C 1
ATOM 662 O O . VAL A 1 78 ? -15.099 -1.173 9.573 1.00 93.19 78 VAL A O 1
ATOM 665 N N . ASP A 1 79 ? -14.274 -0.656 7.544 1.00 90.38 79 ASP A N 1
ATOM 666 C CA . ASP A 1 79 ? -15.537 -0.315 6.885 1.00 90.38 79 ASP A CA 1
ATOM 667 C C . ASP A 1 79 ? -16.090 -1.457 6.021 1.00 90.38 79 ASP A C 1
ATOM 669 O O . ASP A 1 79 ? -17.287 -1.493 5.759 1.00 90.38 79 ASP A O 1
ATOM 673 N N . ASN A 1 80 ? -15.234 -2.394 5.611 1.00 89.06 80 ASN A N 1
ATOM 674 C CA . ASN A 1 80 ? -15.596 -3.582 4.844 1.00 89.06 80 ASN A CA 1
ATOM 675 C C . ASN A 1 80 ? -14.793 -4.806 5.342 1.00 89.06 80 ASN A C 1
ATOM 677 O O . ASN A 1 80 ? -13.768 -5.143 4.734 1.00 89.06 80 ASN A O 1
ATOM 681 N N . PRO A 1 81 ? -15.173 -5.407 6.487 1.00 93.00 81 PRO A N 1
ATOM 682 C CA . PRO A 1 81 ? -14.421 -6.495 7.109 1.00 93.00 81 PRO A CA 1
ATOM 683 C C . PRO A 1 81 ? -14.421 -7.742 6.227 1.00 93.00 81 PRO A C 1
ATOM 685 O O . PRO A 1 81 ? -15.406 -8.058 5.567 1.00 93.00 81 PRO A O 1
ATOM 688 N N . PHE A 1 82 ? -13.305 -8.466 6.226 1.00 92.62 82 PHE A N 1
ATOM 689 C CA . PHE A 1 82 ? -13.153 -9.667 5.412 1.00 92.62 82 PHE A CA 1
ATOM 690 C C . PHE A 1 82 ? -14.093 -10.787 5.873 1.00 92.62 82 PHE A C 1
ATOM 692 O O . PHE A 1 82 ? -14.486 -11.624 5.068 1.00 92.62 82 PHE A O 1
ATOM 699 N N . SER A 1 83 ? -14.476 -10.810 7.152 1.00 93.12 83 SER A N 1
ATOM 700 C CA . SER A 1 83 ? -15.479 -11.752 7.665 1.00 93.12 83 SER A CA 1
ATOM 701 C C . SER A 1 83 ? -16.881 -11.581 7.061 1.00 93.12 83 SER A C 1
ATOM 703 O O . SER A 1 83 ? -17.704 -12.485 7.206 1.00 93.12 83 SER A O 1
ATOM 705 N N . GLU A 1 84 ? -17.146 -10.467 6.372 1.00 92.38 84 GLU A N 1
ATOM 706 C CA . GLU A 1 84 ? -18.409 -10.179 5.678 1.00 92.38 84 GLU A CA 1
ATOM 707 C C . GLU A 1 84 ? -18.327 -10.366 4.150 1.00 92.38 84 GLU A C 1
ATOM 709 O O . GLU A 1 84 ? -19.307 -10.097 3.452 1.00 92.38 84 GLU A O 1
ATOM 714 N N . TRP A 1 85 ? -17.173 -10.795 3.624 1.00 85.44 85 TRP A N 1
ATOM 715 C CA . TRP A 1 85 ? -16.952 -11.014 2.188 1.00 85.44 85 TRP A CA 1
ATOM 716 C C . TRP A 1 85 ? -17.473 -12.364 1.694 1.00 85.44 85 TRP A C 1
ATOM 718 O O . TRP A 1 85 ? -17.437 -13.355 2.460 1.00 85.44 85 TRP A O 1
#

Secondary structure (DSSP, 8-state):
--GGG-TT-TT-GGGSSTTHHHHTTT-----------TTTTSTT-SGGG--HHHHHHHHHHHHHHHHHHHHSSSPPPPSS-GGG-

pLDDT: mean 93.73, std 4.62, range [68.75, 98.56]

Sequence (85 aa):
DFSMNSPDHPYRYYYRSDHYNFAKNDVPVLFYSTGIHVDYHKPTDNLERINFKKLEKITELAFLVGYKLATQPERIKVDNPFSEW

Foldseek 3Di:
DCLCCDCPNVVVNCCVDPQVVCLLVQHDDDDDDPDDDPCPPHPPPDDVPDPVVVVVVVVVVVVVVVVCCVPDPDHDHRPDGPVND

Radius of gyration: 15.57 Å; chains: 1; bounding box: 35×25×36 Å